Protein AF-A0A7S2K629-F1 (afdb_monomer)

Structure (mmCIF, N/CA/C/O backbone):
data_AF-A0A7S2K629-F1
#
_entry.id   AF-A0A7S2K629-F1
#
loop_
_atom_site.group_PDB
_atom_site.id
_atom_site.type_symbol
_atom_site.label_atom_id
_atom_site.label_alt_id
_atom_site.label_comp_id
_atom_site.label_asym_id
_atom_site.label_entity_id
_atom_site.label_seq_id
_atom_site.pdbx_PDB_ins_code
_atom_site.Cartn_x
_atom_site.Cartn_y
_atom_site.Cartn_z
_atom_site.occupancy
_atom_site.B_iso_or_equiv
_atom_site.auth_seq_id
_atom_site.auth_comp_id
_atom_site.auth_asym_id
_atom_site.auth_atom_id
_atom_site.pdbx_PDB_model_num
ATOM 1 N N . SER A 1 1 ? -51.377 -30.978 -1.132 1.00 40.47 1 SER A N 1
ATOM 2 C CA . SER A 1 1 ? -50.411 -30.885 -2.243 1.00 40.47 1 SER A CA 1
ATOM 3 C C . SER A 1 1 ? -50.311 -29.425 -2.665 1.00 40.47 1 SER A C 1
ATOM 5 O O . SER A 1 1 ? -51.119 -28.967 -3.461 1.00 40.47 1 SER A O 1
ATOM 7 N N . GLY A 1 2 ? -49.431 -28.652 -2.023 1.00 39.69 2 GLY A N 1
ATOM 8 C CA . GLY A 1 2 ? -49.192 -27.243 -2.353 1.00 39.69 2 GLY A CA 1
ATOM 9 C C . GLY A 1 2 ? -47.862 -27.144 -3.085 1.00 39.69 2 GLY A C 1
ATOM 10 O O . GLY A 1 2 ? -46.842 -27.549 -2.534 1.00 39.69 2 GLY A O 1
ATOM 11 N N . ARG A 1 3 ? -47.881 -26.695 -4.343 1.00 45.97 3 ARG A N 1
ATOM 12 C CA . ARG A 1 3 ? -46.677 -26.569 -5.173 1.00 45.97 3 ARG A CA 1
ATOM 13 C C . ARG A 1 3 ? -45.743 -25.536 -4.543 1.00 45.97 3 ARG A C 1
ATOM 15 O O . ARG A 1 3 ? -46.149 -24.397 -4.325 1.00 45.97 3 ARG A O 1
ATOM 22 N N . ILE A 1 4 ? -44.503 -25.943 -4.278 1.00 50.50 4 ILE A N 1
ATOM 23 C CA . ILE A 1 4 ? -43.385 -25.029 -4.045 1.00 50.50 4 ILE A CA 1
ATOM 24 C C . ILE A 1 4 ? -43.264 -24.190 -5.316 1.00 50.50 4 ILE A C 1
ATOM 26 O O . ILE A 1 4 ? -42.935 -24.709 -6.381 1.00 50.50 4 ILE A O 1
ATOM 30 N N . GLY A 1 5 ? -43.637 -22.917 -5.211 1.00 44.91 5 GLY A N 1
ATOM 31 C CA . GLY A 1 5 ? -43.372 -21.940 -6.252 1.00 44.91 5 GLY A CA 1
ATOM 32 C C . GLY A 1 5 ? -41.865 -21.817 -6.413 1.00 44.91 5 GLY A C 1
ATOM 33 O O . GLY A 1 5 ? -41.163 -21.509 -5.447 1.00 44.91 5 GLY A O 1
ATOM 34 N N . ASP A 1 6 ? -41.398 -22.097 -7.623 1.00 53.72 6 ASP A N 1
ATOM 35 C CA . ASP A 1 6 ? -40.064 -21.769 -8.097 1.00 53.72 6 ASP A CA 1
ATOM 36 C C . ASP A 1 6 ? -39.833 -20.266 -7.881 1.00 53.72 6 ASP A C 1
ATOM 38 O O . ASP A 1 6 ? -40.415 -19.415 -8.558 1.00 53.72 6 ASP A O 1
ATOM 42 N N . ARG A 1 7 ? -39.075 -19.926 -6.834 1.00 52.03 7 ARG A N 1
ATOM 43 C CA . ARG A 1 7 ? -38.644 -18.552 -6.590 1.00 52.03 7 ARG A CA 1
ATOM 44 C C . ARG A 1 7 ? -37.387 -18.340 -7.416 1.00 52.03 7 ARG A C 1
ATOM 46 O O . ARG A 1 7 ? -36.295 -18.679 -6.965 1.00 52.03 7 ARG A O 1
ATOM 53 N N . GLY A 1 8 ? -37.565 -17.752 -8.598 1.00 55.44 8 GLY A N 1
ATOM 54 C CA . GLY A 1 8 ? -36.463 -17.214 -9.391 1.00 55.44 8 GLY A CA 1
ATOM 55 C C . GLY A 1 8 ? -35.551 -16.292 -8.558 1.00 55.44 8 GLY A C 1
ATOM 56 O O . GLY A 1 8 ? -35.968 -15.775 -7.512 1.00 55.44 8 GLY A O 1
ATOM 57 N N . PRO A 1 9 ? -34.289 -16.104 -8.981 1.00 54.62 9 PRO A N 1
ATOM 58 C CA . PRO A 1 9 ? -33.281 -15.401 -8.195 1.00 54.62 9 PRO A CA 1
ATOM 59 C C . PRO A 1 9 ? -33.723 -13.968 -7.875 1.00 54.62 9 PRO A C 1
ATOM 61 O O . PRO A 1 9 ? -34.156 -13.217 -8.748 1.00 54.62 9 PRO A O 1
ATOM 64 N N . ARG A 1 10 ? -33.620 -13.594 -6.594 1.00 57.19 10 ARG A N 1
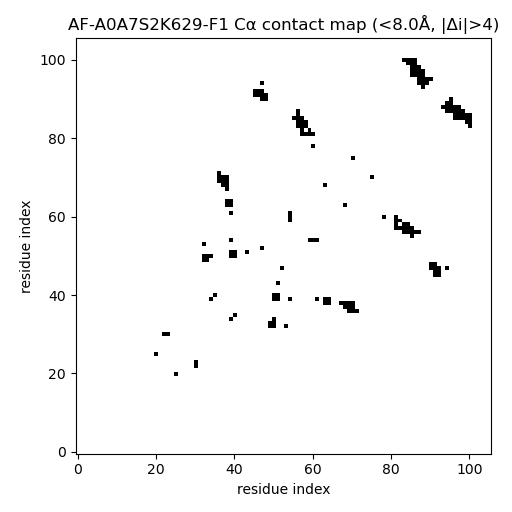ATOM 65 C CA . ARG A 1 10 ? -33.946 -12.245 -6.115 1.00 57.19 10 ARG A CA 1
ATOM 66 C C . ARG A 1 10 ? -32.993 -11.227 -6.764 1.00 57.19 10 ARG A C 1
ATOM 68 O O . ARG A 1 10 ? -31.780 -11.437 -6.687 1.00 57.19 10 ARG A O 1
ATOM 75 N N . PRO A 1 11 ? -33.492 -10.123 -7.350 1.00 49.66 11 PRO A N 1
ATOM 76 C CA . PRO A 1 11 ? -32.624 -9.046 -7.806 1.00 49.66 11 PRO A CA 1
ATOM 77 C C . PRO A 1 11 ? -31.956 -8.429 -6.570 1.00 49.66 11 PRO A C 1
ATOM 79 O O . PRO A 1 11 ? -32.644 -8.002 -5.645 1.00 49.66 11 PRO A O 1
ATOM 82 N N . GLY A 1 12 ? -30.622 -8.468 -6.516 1.00 57.16 12 GLY A N 1
ATOM 83 C CA . GLY A 1 12 ? -29.833 -7.965 -5.381 1.00 57.16 12 GLY A CA 1
ATOM 84 C C . GLY A 1 12 ? -28.996 -9.006 -4.628 1.00 57.16 12 GLY A C 1
ATOM 85 O O . GLY A 1 12 ? -28.469 -8.699 -3.563 1.00 57.16 12 GLY A O 1
ATOM 86 N N . GLY A 1 13 ? -28.849 -10.233 -5.138 1.00 59.69 13 GLY A N 1
ATOM 87 C CA . GLY A 1 13 ? -27.863 -11.170 -4.592 1.00 59.69 13 GLY A CA 1
ATOM 88 C C . GLY A 1 13 ? -26.440 -10.664 -4.834 1.00 59.69 13 GLY A C 1
ATOM 89 O O . GLY A 1 13 ? -26.057 -10.468 -5.986 1.00 59.69 13 GLY A O 1
ATOM 90 N N . ALA A 1 14 ? -25.661 -10.461 -3.768 1.00 70.12 14 ALA A N 1
ATOM 91 C CA . ALA A 1 14 ? -24.243 -10.137 -3.884 1.00 70.12 14 ALA A CA 1
ATOM 92 C C . ALA A 1 14 ? -23.541 -11.219 -4.725 1.00 70.12 14 ALA A C 1
ATOM 94 O O . ALA A 1 14 ? -23.537 -12.399 -4.370 1.00 70.12 14 ALA A O 1
ATOM 95 N N . CYS A 1 15 ? -22.991 -10.823 -5.873 1.00 77.69 15 CYS A N 1
ATOM 96 C CA . CYS A 1 15 ? -22.219 -11.713 -6.728 1.00 77.69 15 CYS A CA 1
ATOM 97 C C . CYS A 1 15 ? -20.792 -11.781 -6.180 1.00 77.69 15 CYS A C 1
ATOM 99 O O . CYS A 1 15 ? -20.037 -10.818 -6.284 1.00 77.69 15 CYS A O 1
ATOM 101 N N . MET A 1 16 ? -20.424 -12.912 -5.579 1.00 82.19 16 MET A N 1
ATOM 102 C CA . MET A 1 16 ? -19.050 -13.170 -5.157 1.00 82.19 16 MET A CA 1
ATOM 103 C C . MET A 1 16 ? -18.282 -13.808 -6.314 1.00 82.19 16 MET A C 1
ATOM 105 O O . MET A 1 16 ? -18.670 -14.863 -6.817 1.00 82.19 16 MET A O 1
ATOM 109 N N . ARG A 1 17 ? -17.180 -13.180 -6.729 1.00 87.31 17 ARG A N 1
ATOM 110 C CA . ARG A 1 17 ? -16.277 -13.702 -7.759 1.00 87.31 17 ARG A CA 1
ATOM 111 C C . ARG A 1 17 ? -14.882 -13.856 -7.174 1.00 87.31 17 ARG A C 1
ATOM 113 O O . ARG A 1 17 ? -14.299 -12.887 -6.706 1.00 87.31 17 ARG A O 1
ATOM 120 N N . VAL A 1 18 ? -14.342 -15.066 -7.254 1.00 89.62 18 VAL A N 1
ATOM 121 C CA . VAL A 1 18 ? -12.939 -15.340 -6.929 1.00 89.62 18 VAL A CA 1
ATOM 122 C C . VAL A 1 18 ? -12.106 -1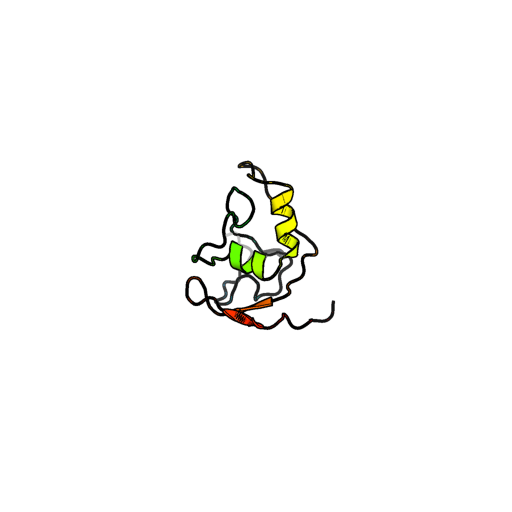5.171 -8.199 1.00 89.62 18 VAL A C 1
ATOM 124 O O . VAL A 1 18 ? -12.525 -15.602 -9.274 1.00 89.62 18 VAL A O 1
ATOM 127 N N . HIS A 1 19 ? -10.939 -14.541 -8.087 1.00 90.12 19 HIS A N 1
ATOM 128 C CA . HIS A 1 19 ? -9.970 -14.395 -9.173 1.00 90.12 19 HIS A CA 1
ATOM 129 C C . HIS A 1 19 ? -8.561 -14.747 -8.691 1.00 90.12 19 HIS A C 1
ATOM 131 O O . HIS A 1 19 ? -8.291 -14.768 -7.495 1.00 90.12 19 HIS A O 1
ATOM 137 N N . SER A 1 20 ? -7.654 -14.990 -9.637 1.00 90.75 20 SER A N 1
ATOM 138 C CA . SER A 1 20 ? -6.242 -15.297 -9.357 1.00 90.75 20 SER A CA 1
ATOM 139 C C . SER A 1 20 ? -5.310 -14.085 -9.487 1.00 90.75 20 SER A C 1
ATOM 141 O O . SER A 1 20 ? -4.110 -14.219 -9.279 1.00 90.75 20 SER A O 1
ATOM 143 N N . GLY A 1 21 ? -5.841 -12.918 -9.875 1.00 88.44 21 GLY A N 1
ATOM 144 C CA . GLY A 1 21 ? -5.086 -11.660 -9.952 1.00 88.44 21 GLY A CA 1
ATOM 145 C C . GLY A 1 21 ? -4.845 -10.998 -8.591 1.00 88.44 21 GLY A C 1
ATOM 146 O O . GLY A 1 21 ? -5.394 -11.436 -7.579 1.00 88.44 21 GLY A O 1
ATOM 147 N N . ALA A 1 22 ? -4.063 -9.916 -8.589 1.00 86.00 22 ALA A N 1
ATOM 148 C CA . ALA A 1 22 ? -3.859 -9.075 -7.409 1.00 86.00 22 ALA A CA 1
ATOM 149 C C . ALA A 1 22 ? -5.161 -8.363 -7.000 1.00 86.00 22 ALA A C 1
ATOM 151 O O . ALA A 1 22 ? -6.068 -8.214 -7.824 1.00 86.00 22 ALA A O 1
ATOM 152 N N . MET A 1 23 ? -5.262 -7.917 -5.743 1.00 86.62 23 MET A N 1
ATOM 153 C CA . MET A 1 23 ? -6.489 -7.312 -5.204 1.00 86.62 23 MET A CA 1
ATOM 154 C C . MET A 1 23 ? -6.945 -6.099 -6.020 1.00 86.62 23 MET A C 1
ATOM 156 O O . MET A 1 23 ? -8.137 -5.936 -6.239 1.00 86.62 23 MET A O 1
ATOM 160 N N . GLU A 1 24 ? -6.005 -5.288 -6.500 1.00 83.81 24 GLU A N 1
ATOM 161 C CA . GLU A 1 24 ? -6.264 -4.092 -7.300 1.00 83.81 24 GLU A CA 1
ATOM 162 C C . GLU A 1 24 ? -6.516 -4.369 -8.792 1.00 83.81 24 GLU A C 1
ATOM 164 O O . GLU A 1 24 ? -6.704 -3.435 -9.567 1.00 83.81 24 GLU A O 1
ATOM 169 N N . SER A 1 25 ? -6.446 -5.633 -9.231 1.00 85.25 25 SER A N 1
ATOM 170 C CA . SER A 1 25 ? -6.595 -5.986 -10.652 1.00 85.25 25 SER A CA 1
ATOM 171 C C . SER A 1 25 ? -8.025 -5.810 -11.181 1.00 85.25 25 SER A C 1
ATOM 173 O O . SER A 1 25 ? -8.177 -5.369 -12.321 1.00 85.25 25 SER A O 1
ATOM 175 N N . PRO A 1 26 ? -9.087 -6.177 -10.437 1.00 85.50 26 PRO A N 1
ATOM 176 C CA . PRO A 1 26 ? -10.454 -5.918 -10.866 1.00 85.50 26 PRO A CA 1
ATOM 177 C C . PRO A 1 26 ? -10.818 -4.439 -10.725 1.00 85.50 26 PRO A C 1
ATOM 179 O O . PRO A 1 26 ? -10.401 -3.768 -9.787 1.00 85.50 26 PRO A O 1
ATOM 182 N N . THR A 1 27 ? -11.701 -3.960 -11.596 1.00 83.12 27 THR A N 1
ATOM 183 C CA . THR A 1 27 ? -12.416 -2.700 -11.372 1.00 83.12 27 THR A CA 1
ATOM 184 C C . THR A 1 27 ? -13.354 -2.863 -10.174 1.00 83.12 27 THR A C 1
ATOM 186 O O . THR A 1 27 ? -14.267 -3.693 -10.225 1.00 83.12 27 THR A O 1
ATOM 189 N N . ALA A 1 28 ? -13.131 -2.095 -9.111 1.00 83.38 28 ALA A N 1
ATOM 190 C CA . ALA A 1 28 ? -13.931 -2.117 -7.891 1.00 83.38 28 ALA A CA 1
ATOM 191 C C . ALA A 1 28 ? -14.075 -0.703 -7.315 1.00 83.38 28 ALA A C 1
ATOM 193 O O . ALA A 1 28 ? -13.206 0.141 -7.524 1.00 83.38 28 ALA A O 1
ATOM 194 N N . ASP A 1 29 ? -15.150 -0.469 -6.560 1.00 83.88 29 ASP A N 1
ATOM 195 C CA . ASP A 1 29 ? -15.395 0.819 -5.895 1.00 83.88 29 ASP A CA 1
ATOM 196 C C . ASP A 1 29 ? -14.408 1.083 -4.744 1.00 83.88 29 ASP A C 1
ATOM 198 O O . ASP A 1 29 ? -14.143 2.231 -4.391 1.00 83.88 29 ASP A O 1
ATOM 202 N N . ALA A 1 30 ? -13.871 0.018 -4.137 1.00 84.56 30 ALA A N 1
ATOM 203 C CA . ALA A 1 30 ? -12.898 0.091 -3.054 1.00 84.56 30 ALA A CA 1
ATOM 204 C C . ALA A 1 30 ? -12.025 -1.171 -2.986 1.00 84.56 30 ALA A C 1
ATOM 206 O O . ALA A 1 30 ? -12.446 -2.265 -3.369 1.00 84.56 30 ALA A O 1
ATOM 207 N N . PHE A 1 31 ? -10.832 -1.013 -2.410 1.00 87.19 31 PHE A N 1
ATOM 208 C CA . PHE A 1 31 ? -9.922 -2.099 -2.047 1.00 87.19 31 PHE A CA 1
ATOM 209 C C . PHE A 1 31 ? -9.637 -2.058 -0.547 1.00 87.19 31 PHE A C 1
ATOM 211 O O . PHE A 1 31 ? -9.729 -1.004 0.084 1.00 87.19 31 PHE A O 1
ATOM 218 N N . VAL A 1 32 ? -9.278 -3.204 0.028 1.00 88.81 32 VAL A N 1
ATOM 219 C CA . VAL A 1 32 ? -9.008 -3.328 1.463 1.00 88.81 32 VAL A CA 1
ATOM 220 C C . VAL A 1 32 ? -7.504 -3.387 1.698 1.00 88.81 32 VAL A C 1
ATOM 222 O O . VAL A 1 32 ? -6.828 -4.281 1.198 1.00 88.81 32 VAL A O 1
ATOM 225 N N . ASN A 1 33 ? -6.979 -2.465 2.500 1.00 86.50 33 ASN A N 1
ATOM 226 C CA . ASN A 1 33 ? -5.628 -2.587 3.038 1.00 86.50 33 ASN A CA 1
ATOM 227 C C . ASN A 1 33 ? -5.643 -3.576 4.215 1.00 86.50 33 ASN A C 1
ATOM 229 O O . ASN A 1 33 ? -6.408 -3.386 5.162 1.00 86.50 33 ASN A O 1
ATOM 233 N N . PHE A 1 34 ? -4.801 -4.608 4.182 1.00 86.12 34 PHE A N 1
ATOM 234 C CA . PHE A 1 34 ? -4.547 -5.489 5.323 1.00 86.12 34 PHE A CA 1
ATOM 235 C C . PHE A 1 34 ? -3.578 -4.808 6.288 1.00 86.12 34 PHE A C 1
ATOM 237 O O . PHE A 1 34 ? -2.436 -5.230 6.457 1.00 86.12 34 PHE A O 1
ATOM 244 N N . ALA A 1 35 ? -4.063 -3.717 6.875 1.00 82.94 35 ALA A N 1
ATOM 245 C CA . ALA A 1 35 ? -3.265 -2.804 7.665 1.00 82.94 35 ALA A CA 1
ATOM 246 C C . ALA A 1 35 ? -2.789 -3.428 8.979 1.00 82.94 35 ALA A C 1
ATOM 248 O O . ALA A 1 35 ? -3.524 -4.167 9.643 1.00 82.94 35 ALA A O 1
ATOM 249 N N . ASN A 1 36 ? -1.584 -3.056 9.400 1.00 83.50 36 ASN A N 1
ATOM 250 C CA . ASN A 1 36 ? -1.197 -3.178 10.797 1.00 83.50 36 ASN A CA 1
ATOM 251 C C . ASN A 1 36 ? -2.054 -2.246 11.676 1.00 83.50 36 ASN A C 1
ATOM 253 O O . ASN A 1 36 ? -2.565 -1.227 11.214 1.00 83.50 36 ASN A O 1
ATOM 257 N N . GLN A 1 37 ? -2.184 -2.569 12.967 1.00 85.50 37 GLN A N 1
ATOM 258 C CA . GLN A 1 37 ? -2.853 -1.691 13.928 1.00 85.50 37 GLN A CA 1
ATOM 259 C C . GLN A 1 37 ? -2.200 -0.305 13.975 1.00 85.50 37 GLN A C 1
ATOM 261 O O . GLN A 1 37 ? -2.896 0.702 14.056 1.00 85.50 37 GLN A O 1
ATOM 266 N N . ASN A 1 38 ? -0.869 -0.229 13.917 1.00 82.38 38 ASN A N 1
ATOM 267 C CA . ASN A 1 38 ? -0.204 1.045 13.688 1.00 82.38 38 ASN A CA 1
ATOM 268 C C . ASN A 1 38 ? -0.303 1.360 12.200 1.00 82.38 38 ASN A C 1
ATOM 270 O O . ASN A 1 38 ? 0.313 0.652 11.408 1.00 82.38 38 ASN A O 1
ATOM 274 N N . PHE A 1 39 ? -1.112 2.358 11.835 1.00 77.56 39 PHE A N 1
ATOM 275 C CA . PHE A 1 39 ? -1.412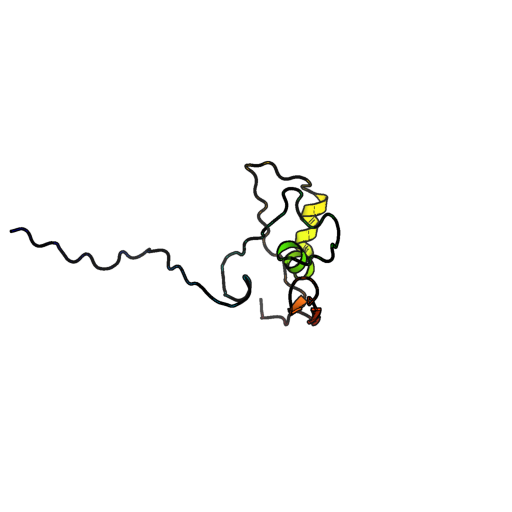 2.623 10.435 1.00 77.56 39 PHE A CA 1
ATOM 276 C C . PHE A 1 39 ? -0.112 2.851 9.669 1.00 77.56 39 PHE A C 1
ATOM 278 O O . PHE A 1 39 ? 0.703 3.674 10.085 1.00 77.56 39 PHE A O 1
ATOM 285 N N . GLY A 1 40 ? 0.022 2.105 8.568 1.00 70.00 40 GLY A N 1
ATOM 286 C CA . GLY A 1 40 ? 1.128 2.050 7.621 1.00 70.00 40 GLY A CA 1
ATOM 287 C C . GLY A 1 40 ? 2.449 1.467 8.114 1.00 70.00 40 GLY A C 1
ATOM 288 O O . GLY A 1 40 ? 2.595 0.988 9.237 1.00 70.00 40 GLY A O 1
ATOM 289 N N . TYR A 1 41 ? 3.434 1.433 7.214 1.00 64.69 41 TYR A N 1
ATOM 290 C CA . TYR A 1 41 ? 4.648 0.658 7.450 1.00 64.69 41 TYR A CA 1
ATOM 291 C C . TYR A 1 41 ? 5.612 1.388 8.399 1.00 64.69 41 TYR A C 1
ATOM 293 O O . TYR A 1 41 ? 6.355 2.292 8.025 1.00 64.69 41 TYR A O 1
ATOM 301 N N . GLY A 1 42 ? 5.656 0.962 9.666 1.00 55.66 42 GLY A N 1
ATOM 302 C CA . GLY A 1 42 ? 6.601 1.495 10.663 1.00 55.66 42 GLY A CA 1
ATOM 303 C C . GLY A 1 42 ? 8.085 1.361 10.268 1.00 55.66 42 GLY A C 1
ATOM 304 O O . GLY A 1 42 ? 8.948 2.011 10.857 1.00 55.66 42 GLY A O 1
ATOM 305 N N . LYS A 1 43 ? 8.396 0.527 9.264 1.00 55.75 43 LYS A N 1
ATOM 306 C CA . LYS A 1 43 ? 9.697 0.398 8.597 1.00 55.75 43 LYS A CA 1
ATOM 307 C C . LYS A 1 43 ? 9.493 -0.272 7.234 1.00 55.75 43 LYS A C 1
ATOM 309 O O . LYS A 1 43 ? 8.668 -1.171 7.132 1.00 55.75 43 LYS A O 1
ATOM 314 N N . PHE A 1 44 ? 10.288 0.084 6.220 1.00 56.81 44 PHE A N 1
ATOM 315 C CA . PHE A 1 44 ? 10.452 -0.755 5.025 1.00 56.81 44 PHE A CA 1
ATOM 316 C C . PHE A 1 44 ? 11.131 -2.066 5.433 1.00 56.81 44 PHE A C 1
ATOM 318 O O . PHE A 1 44 ? 12.358 -2.184 5.432 1.00 56.81 44 PHE A O 1
ATOM 325 N N . ILE A 1 45 ? 10.348 -3.027 5.903 1.00 56.91 45 ILE A N 1
ATOM 326 C CA . ILE A 1 45 ? 10.824 -4.376 6.174 1.00 56.91 45 ILE A CA 1
ATOM 327 C C . ILE A 1 45 ? 10.820 -5.161 4.864 1.00 56.91 45 ILE A C 1
ATOM 329 O O . ILE A 1 45 ? 9.960 -4.972 4.006 1.00 56.91 45 ILE A O 1
ATOM 333 N N . GLY A 1 46 ? 11.801 -6.053 4.700 1.00 54.97 46 GLY A N 1
ATOM 334 C CA . GLY A 1 46 ? 11.942 -6.887 3.499 1.00 54.97 46 GLY A CA 1
ATOM 335 C C . GLY A 1 46 ? 10.762 -7.832 3.246 1.00 54.97 46 GLY A C 1
ATOM 336 O O . GLY A 1 46 ? 10.783 -8.578 2.276 1.00 54.97 46 GLY A O 1
ATOM 337 N N . SER A 1 47 ? 9.737 -7.808 4.103 1.00 60.94 47 SER A N 1
ATOM 338 C CA . SER A 1 47 ? 8.501 -8.543 3.895 1.00 60.94 47 SER A CA 1
ATOM 339 C C . SER A 1 47 ? 7.691 -7.998 2.726 1.00 60.94 47 SER A C 1
ATOM 341 O O . SER A 1 47 ? 6.996 -8.808 2.149 1.00 60.94 47 SER A O 1
ATOM 343 N N . CYS A 1 48 ? 7.786 -6.714 2.337 1.00 67.50 48 CYS A N 1
ATOM 344 C CA . CYS A 1 48 ? 7.092 -6.128 1.169 1.00 67.50 48 CYS A CA 1
ATOM 345 C C . CYS A 1 48 ? 5.733 -6.800 0.879 1.00 67.50 48 CYS A C 1
ATOM 347 O O . CYS A 1 48 ? 5.516 -7.416 -0.171 1.00 67.50 48 CYS A O 1
ATOM 349 N N . THR A 1 49 ? 4.881 -6.801 1.907 1.00 80.88 49 THR A N 1
ATOM 350 C CA . THR A 1 49 ? 3.577 -7.453 1.886 1.00 80.88 49 THR A CA 1
ATOM 351 C C . THR A 1 49 ? 2.525 -6.485 1.343 1.00 80.88 49 THR A C 1
ATOM 353 O O . THR A 1 49 ? 2.846 -5.406 0.846 1.00 80.88 49 THR A O 1
ATOM 356 N N . GLN A 1 50 ? 1.256 -6.891 1.343 1.00 85.75 50 GLN A N 1
ATOM 357 C CA . GLN A 1 50 ? 0.179 -6.167 0.667 1.00 85.75 50 GLN A CA 1
ATOM 358 C C . GLN A 1 50 ? 0.053 -4.691 1.100 1.00 85.75 50 GLN A C 1
ATOM 360 O O . GLN A 1 50 ? -0.084 -3.836 0.223 1.00 85.75 50 GLN A O 1
ATOM 365 N N . GLU A 1 51 ? 0.179 -4.380 2.396 1.00 86.25 51 GLU A N 1
ATOM 366 C CA . GLU A 1 51 ? 0.142 -2.998 2.900 1.00 86.25 51 GLU A CA 1
ATOM 367 C C . GLU A 1 51 ? 1.302 -2.154 2.353 1.00 86.25 51 GLU A C 1
ATOM 369 O O . GLU A 1 51 ? 1.072 -1.084 1.784 1.00 86.25 51 GLU A O 1
ATOM 374 N N . GLU A 1 52 ? 2.544 -2.640 2.459 1.00 86.31 52 GLU A N 1
ATOM 375 C CA . GLU A 1 52 ? 3.717 -1.905 1.979 1.00 86.31 52 GLU A CA 1
ATOM 376 C C . GLU A 1 52 ? 3.660 -1.672 0.471 1.00 86.31 52 GLU A C 1
ATOM 378 O O . GLU A 1 52 ? 3.968 -0.580 -0.004 1.00 86.31 52 GLU A O 1
ATOM 383 N N . ILE A 1 53 ? 3.249 -2.686 -0.293 1.00 88.44 53 ILE A N 1
ATOM 384 C CA . ILE A 1 53 ? 3.126 -2.587 -1.747 1.00 88.44 53 ILE A CA 1
ATOM 385 C C . ILE A 1 53 ? 2.082 -1.536 -2.127 1.00 88.44 53 ILE A C 1
ATOM 387 O O . ILE A 1 53 ? 2.343 -0.700 -2.998 1.00 88.44 53 ILE A O 1
ATOM 391 N N . LEU A 1 54 ? 0.914 -1.553 -1.476 1.00 88.00 54 LEU A N 1
ATOM 392 C CA . LEU A 1 54 ? -0.157 -0.603 -1.757 1.00 88.00 54 LEU A CA 1
ATOM 393 C C . LEU A 1 54 ? 0.285 0.829 -1.434 1.00 88.00 54 LEU A C 1
ATOM 395 O O . LEU A 1 54 ? 0.131 1.718 -2.269 1.00 88.00 54 LEU A O 1
ATOM 399 N N . GLN A 1 55 ? 0.910 1.038 -0.276 1.00 86.56 55 GLN A N 1
ATOM 400 C CA . GLN A 1 55 ? 1.411 2.345 0.154 1.00 86.56 55 GLN A CA 1
ATOM 401 C C . GLN A 1 55 ? 2.588 2.852 -0.692 1.00 86.56 55 GLN A C 1
ATOM 403 O O . GLN A 1 55 ? 2.722 4.057 -0.900 1.00 86.56 55 GLN A O 1
ATOM 408 N N . MET A 1 56 ? 3.415 1.957 -1.237 1.00 88.50 56 MET A N 1
ATOM 409 C CA . MET A 1 56 ? 4.470 2.316 -2.192 1.00 88.50 56 MET A CA 1
ATOM 410 C C . MET A 1 56 ? 3.920 2.704 -3.562 1.00 88.50 56 MET A C 1
ATOM 412 O O . MET A 1 56 ? 4.459 3.592 -4.225 1.00 88.50 56 MET A O 1
ATOM 416 N N . CYS A 1 57 ? 2.849 2.046 -4.003 1.00 89.81 57 CYS A N 1
ATOM 417 C CA . CYS A 1 57 ? 2.198 2.382 -5.263 1.00 89.81 57 CYS A CA 1
ATOM 418 C C . CYS A 1 57 ? 1.318 3.633 -5.145 1.00 89.81 57 CYS A C 1
ATOM 420 O O . CYS A 1 57 ? 1.184 4.354 -6.131 1.00 89.81 57 CYS A O 1
ATOM 422 N N . CYS A 1 58 ? 0.767 3.909 -3.961 1.00 90.69 58 CYS A N 1
ATOM 423 C CA . CYS A 1 58 ? -0.129 5.026 -3.663 1.00 90.69 58 CYS A CA 1
ATOM 424 C C . CYS A 1 58 ? 0.413 5.872 -2.487 1.00 90.69 58 CYS A C 1
ATOM 426 O O . CYS A 1 58 ? -0.197 5.897 -1.415 1.00 90.69 58 CYS A O 1
ATOM 428 N N . PRO A 1 59 ? 1.546 6.584 -2.651 1.00 89.31 59 PRO A N 1
ATOM 429 C CA . PRO A 1 59 ? 2.242 7.274 -1.559 1.00 89.31 59 PRO A CA 1
ATOM 430 C C . PRO A 1 59 ? 1.419 8.360 -0.855 1.00 89.31 59 PRO A C 1
ATOM 432 O O . PRO A 1 59 ? 1.723 8.702 0.284 1.00 89.31 59 PRO A O 1
ATOM 435 N N . GLU A 1 60 ? 0.366 8.886 -1.485 1.00 90.38 60 GLU A N 1
ATOM 436 C CA . GLU A 1 60 ? -0.569 9.835 -0.861 1.00 90.38 60 GLU A CA 1
ATOM 437 C C . GLU A 1 60 ? -1.243 9.242 0.394 1.00 90.38 60 GLU A C 1
ATOM 439 O O . GLU A 1 60 ? -1.507 9.968 1.353 1.00 90.38 60 GLU A O 1
ATOM 444 N N . MET A 1 61 ? -1.418 7.914 0.452 1.00 86.69 61 MET A N 1
ATOM 445 C CA . MET A 1 61 ? -1.958 7.217 1.628 1.00 86.69 61 MET A CA 1
ATOM 446 C C . MET A 1 61 ? -1.072 7.393 2.872 1.00 86.69 61 MET A C 1
ATOM 448 O O . MET A 1 61 ? -1.573 7.373 3.996 1.00 86.69 61 MET A O 1
ATOM 452 N N . ASN A 1 62 ? 0.235 7.619 2.691 1.00 84.88 62 ASN A N 1
ATOM 453 C CA . ASN A 1 62 ? 1.196 7.722 3.791 1.00 84.88 62 ASN A CA 1
ATOM 454 C C . ASN A 1 62 ? 1.054 9.013 4.599 1.00 84.88 62 ASN A C 1
ATOM 456 O O . ASN A 1 62 ? 1.598 9.101 5.695 1.00 84.88 62 ASN A O 1
ATOM 460 N N . VAL A 1 63 ? 0.287 9.999 4.127 1.00 84.88 63 VAL A N 1
ATOM 461 C CA . VAL A 1 63 ? -0.062 11.165 4.954 1.00 84.88 63 VAL A CA 1
ATOM 462 C C . VAL A 1 63 ? -0.815 10.727 6.216 1.00 84.88 63 VAL A C 1
ATOM 464 O O . VAL A 1 63 ? -0.616 11.313 7.277 1.00 84.88 63 VAL A O 1
ATOM 467 N N . GLY A 1 64 ? -1.599 9.643 6.148 1.00 82.00 64 GLY A N 1
ATOM 468 C CA . GLY A 1 64 ? -2.276 9.074 7.315 1.00 82.00 64 GLY A CA 1
ATOM 469 C C . GLY A 1 64 ? -1.320 8.604 8.420 1.00 82.00 64 GLY A C 1
ATOM 470 O O . GLY A 1 64 ? -1.685 8.681 9.593 1.00 82.00 64 GLY A O 1
ATOM 471 N N . LEU A 1 65 ? -0.078 8.220 8.079 1.00 79.25 65 LEU A N 1
ATOM 472 C CA . LEU A 1 65 ? 0.969 7.881 9.059 1.00 79.25 65 LEU A CA 1
ATOM 473 C C . LEU A 1 65 ? 1.220 9.037 10.031 1.00 79.25 65 LEU A C 1
ATOM 475 O O . LEU A 1 65 ? 1.408 8.826 11.225 1.00 79.25 65 LEU A O 1
ATOM 479 N N . LEU A 1 66 ? 1.230 10.266 9.504 1.00 78.44 66 LEU A N 1
ATOM 480 C CA . LEU A 1 66 ? 1.520 11.475 10.273 1.00 78.44 66 LEU A CA 1
ATOM 481 C C . LEU A 1 66 ? 0.353 11.879 11.180 1.00 78.44 66 LEU A C 1
ATOM 483 O O . LEU A 1 66 ? 0.557 12.639 12.124 1.00 78.44 66 LEU A O 1
ATOM 487 N N . LEU A 1 67 ? -0.860 11.414 10.873 1.00 81.31 67 LEU A N 1
ATOM 488 C CA . LEU A 1 67 ? -2.09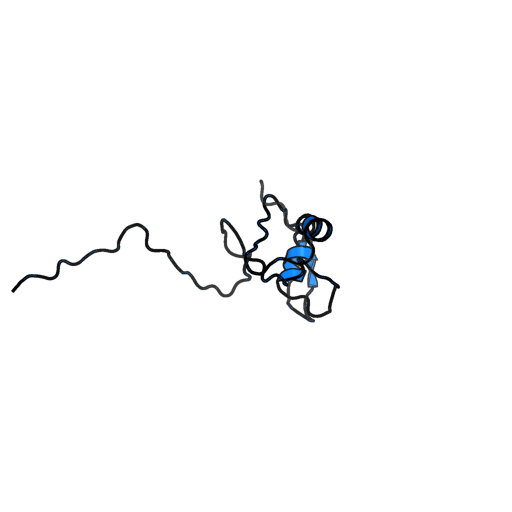2 11.903 11.487 1.00 81.31 67 LEU A CA 1
ATOM 489 C C . LEU A 1 67 ? -2.678 10.944 12.525 1.00 81.31 67 LEU A C 1
ATOM 491 O O . LEU A 1 67 ? -3.237 11.417 13.512 1.00 81.31 67 LEU A O 1
ATOM 495 N N . TYR A 1 68 ? -2.582 9.627 12.311 1.00 78.81 68 TYR A N 1
ATOM 496 C CA . TYR A 1 68 ? -3.395 8.662 13.065 1.00 78.81 68 TYR A CA 1
ATOM 497 C C . TYR A 1 68 ? -2.609 7.746 14.011 1.00 78.81 68 TYR A C 1
ATOM 499 O O . TYR A 1 68 ? -3.126 7.411 15.073 1.00 78.81 68 TYR A O 1
ATOM 507 N N . GLY A 1 69 ? -1.368 7.363 13.690 1.00 75.75 69 GLY A N 1
ATOM 508 C CA . GLY A 1 69 ? -0.609 6.414 14.516 1.00 75.75 69 GLY A CA 1
ATOM 509 C C . GLY A 1 69 ? -1.351 5.083 14.734 1.00 75.75 69 GLY A C 1
ATOM 510 O O . GLY A 1 69 ? -1.814 4.462 13.777 1.00 75.75 69 GLY A O 1
ATOM 511 N N . ALA A 1 70 ? -1.466 4.639 15.993 1.00 85.62 70 ALA A N 1
ATOM 512 C CA . ALA A 1 70 ? -2.137 3.389 16.355 1.00 85.62 70 ALA A CA 1
ATOM 513 C C . ALA A 1 70 ? -3.669 3.501 16.292 1.00 85.62 70 ALA A C 1
ATOM 515 O O . ALA A 1 70 ? -4.277 4.296 17.008 1.00 85.62 70 ALA A O 1
ATOM 516 N N . MET A 1 71 ? -4.285 2.651 15.473 1.00 88.06 71 MET A N 1
ATOM 517 C CA . MET A 1 71 ? -5.731 2.520 15.328 1.00 88.06 71 MET A CA 1
ATOM 518 C C . MET A 1 71 ? -6.339 1.755 16.521 1.00 88.06 71 MET A C 1
ATOM 520 O O . MET A 1 71 ? -5.865 0.663 16.853 1.00 88.06 71 MET A O 1
ATOM 524 N N . PRO A 1 72 ? -7.387 2.291 17.174 1.00 89.69 72 PRO A N 1
ATOM 525 C CA . PRO A 1 72 ? -8.223 1.531 18.107 1.00 89.69 72 PRO A CA 1
ATOM 526 C C . PRO A 1 72 ? -8.925 0.335 17.442 1.00 89.69 72 PRO A C 1
ATOM 528 O O . PRO A 1 72 ? -9.195 0.376 16.240 1.00 89.69 72 PRO A O 1
ATOM 531 N N . ASP A 1 73 ? -9.283 -0.681 18.230 1.00 91.31 73 ASP A N 1
ATOM 532 C CA . ASP A 1 73 ? -9.879 -1.942 17.753 1.00 91.31 73 ASP A CA 1
ATOM 533 C C . ASP A 1 73 ? -11.184 -1.740 16.955 1.00 91.31 73 ASP A C 1
ATOM 535 O O . ASP A 1 73 ? -11.456 -2.465 16.000 1.00 91.31 73 ASP A O 1
ATOM 539 N N . GLU A 1 74 ? -11.980 -0.725 17.297 1.00 94.12 74 GLU A N 1
ATOM 540 C CA . GLU A 1 74 ? -13.253 -0.397 16.643 1.00 94.12 74 GLU A CA 1
ATOM 541 C C . GLU A 1 74 ? -13.137 0.721 15.595 1.00 94.12 74 GLU A C 1
ATOM 543 O O . GLU A 1 74 ? -14.132 1.361 15.241 1.00 94.12 74 GLU A O 1
ATOM 548 N N . SER A 1 75 ? -11.926 0.995 15.108 1.00 89.62 75 SER A N 1
ATOM 549 C CA . SER A 1 75 ? -11.669 2.063 14.143 1.00 89.62 75 SER A CA 1
ATOM 550 C C . SER A 1 75 ? -11.229 1.534 12.782 1.00 89.62 75 SER A C 1
ATOM 552 O O . SER A 1 75 ? -10.657 0.455 12.649 1.00 89.62 75 SER A O 1
ATOM 554 N N . VAL A 1 76 ? -11.508 2.325 11.749 1.00 89.75 76 VAL A N 1
ATOM 555 C CA . VAL A 1 76 ? -11.073 2.067 10.377 1.00 89.75 76 VAL A CA 1
ATOM 556 C C . VAL A 1 76 ? -10.605 3.368 9.743 1.00 89.75 76 VAL A C 1
ATOM 558 O O . VAL A 1 76 ? -11.147 4.439 10.024 1.00 89.75 76 VAL A O 1
ATOM 561 N N . VAL A 1 77 ? -9.626 3.272 8.848 1.00 87.44 77 VAL A N 1
ATOM 562 C CA . VAL A 1 77 ? -9.169 4.400 8.032 1.00 87.44 77 VAL A CA 1
ATOM 563 C C . VAL A 1 77 ? -9.728 4.237 6.624 1.00 87.44 77 VAL A C 1
ATOM 565 O O . VAL A 1 77 ? -9.425 3.263 5.936 1.00 87.44 77 VAL A O 1
ATOM 568 N N . LEU A 1 78 ? -10.543 5.201 6.192 1.00 90.31 78 LEU A N 1
ATOM 569 C CA . LEU A 1 78 ? -11.009 5.302 4.811 1.00 90.31 78 LEU A CA 1
ATOM 570 C C . LEU A 1 78 ? -10.156 6.325 4.072 1.00 90.31 78 LEU A C 1
ATOM 572 O O . LEU A 1 78 ? -10.042 7.474 4.499 1.00 90.31 78 LEU A O 1
ATOM 576 N N . VAL A 1 79 ? -9.578 5.907 2.949 1.00 87.88 79 VAL A N 1
ATOM 577 C CA . VAL A 1 79 ? -8.759 6.772 2.103 1.00 87.88 79 VAL A CA 1
ATOM 578 C C . VAL A 1 79 ? -9.416 6.902 0.735 1.00 87.88 79 VAL A C 1
ATOM 580 O O . VAL A 1 79 ? -9.701 5.903 0.079 1.00 87.88 79 VAL A O 1
ATOM 583 N N . HIS A 1 80 ? -9.645 8.140 0.304 1.00 89.94 80 HIS A N 1
ATOM 584 C CA . HIS A 1 80 ? -10.282 8.465 -0.970 1.00 89.94 80 HIS A CA 1
ATOM 585 C C . HIS A 1 80 ? -9.372 9.354 -1.815 1.00 89.94 80 HIS A C 1
ATOM 587 O O . H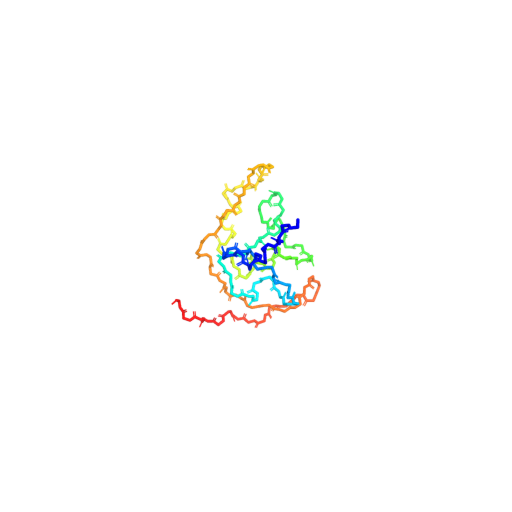IS A 1 80 ? -8.564 10.110 -1.279 1.00 89.94 80 HIS A O 1
ATOM 593 N N . GLY A 1 81 ? -9.516 9.267 -3.140 1.00 88.31 81 GLY A N 1
ATOM 594 C CA . GLY A 1 81 ? -8.797 10.130 -4.082 1.00 88.31 81 GLY A CA 1
ATOM 595 C C . GLY A 1 81 ? -7.290 9.875 -4.175 1.00 88.31 81 GLY A C 1
ATOM 596 O O . GLY A 1 81 ? -6.595 10.666 -4.802 1.00 88.31 81 GLY A O 1
ATOM 597 N N . CYS A 1 82 ? -6.782 8.795 -3.573 1.00 88.38 82 CYS A N 1
ATOM 598 C CA . CYS A 1 82 ? -5.374 8.435 -3.693 1.00 88.38 82 CYS A CA 1
ATOM 599 C C . CYS A 1 82 ? -5.069 7.887 -5.081 1.00 88.38 82 CYS A C 1
ATOM 601 O O . CYS A 1 82 ? -5.682 6.917 -5.532 1.00 88.38 82 CYS A O 1
ATOM 603 N N . ARG A 1 83 ? -4.076 8.482 -5.733 1.00 89.31 83 ARG A N 1
ATOM 604 C CA . ARG A 1 83 ? -3.605 8.037 -7.041 1.00 89.31 83 ARG A CA 1
ATOM 605 C C . ARG A 1 83 ? -2.560 6.945 -6.902 1.00 89.31 83 ARG A C 1
ATOM 607 O O . ARG A 1 83 ? -1.703 6.977 -6.017 1.00 89.31 83 ARG A O 1
ATOM 614 N N . ARG A 1 84 ? -2.599 6.004 -7.844 1.00 89.62 84 ARG A N 1
ATOM 615 C CA . ARG A 1 84 ? -1.535 5.025 -8.041 1.00 89.62 84 ARG A CA 1
ATOM 616 C C . ARG A 1 84 ? -0.493 5.594 -8.996 1.00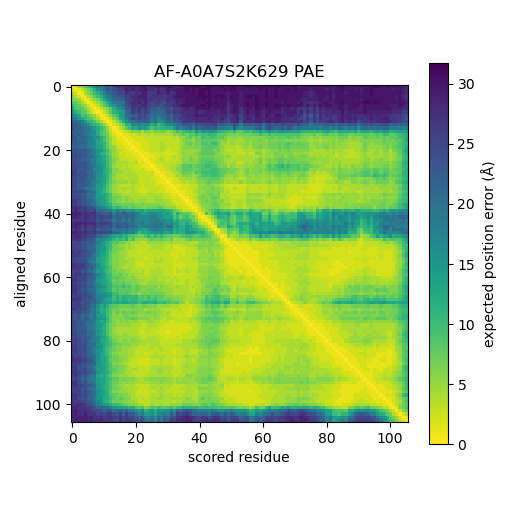 89.62 84 ARG A C 1
ATOM 618 O O . ARG A 1 84 ? -0.821 5.967 -10.114 1.00 89.62 84 ARG A O 1
ATOM 625 N N . TYR A 1 85 ? 0.762 5.606 -8.569 1.00 92.19 85 TYR A N 1
ATOM 626 C CA . TYR A 1 85 ? 1.890 6.164 -9.318 1.00 92.19 85 TYR A CA 1
ATOM 627 C C . TYR A 1 85 ? 2.814 5.099 -9.903 1.00 92.19 85 TYR A C 1
ATOM 629 O O . TYR A 1 85 ? 3.524 5.369 -10.869 1.00 92.19 85 TYR A O 1
ATOM 637 N N . SER A 1 86 ? 2.801 3.887 -9.345 1.00 91.81 86 SER A N 1
ATOM 638 C CA . SER A 1 86 ? 3.754 2.831 -9.691 1.00 91.81 86 SER A CA 1
ATOM 639 C C . SER A 1 86 ? 3.052 1.518 -10.018 1.00 91.81 86 SER A C 1
ATOM 641 O O . SER A 1 86 ? 2.076 1.132 -9.373 1.00 91.81 86 SER A O 1
ATOM 643 N N . ARG A 1 87 ? 3.599 0.787 -10.990 1.00 91.94 87 ARG A N 1
ATOM 644 C CA . ARG A 1 87 ? 3.336 -0.641 -11.190 1.00 91.94 87 ARG A CA 1
ATOM 645 C C . ARG A 1 87 ? 4.395 -1.459 -10.461 1.00 91.94 87 ARG A C 1
ATOM 647 O O . ARG A 1 87 ? 5.529 -1.011 -10.281 1.00 91.94 87 ARG A O 1
ATOM 654 N N . TYR A 1 88 ? 4.049 -2.687 -10.097 1.00 91.81 88 TYR A N 1
ATOM 655 C CA . TYR A 1 88 ? 4.993 -3.649 -9.535 1.00 91.81 88 TYR A CA 1
ATOM 656 C C . TYR A 1 88 ? 4.760 -5.046 -10.104 1.00 91.81 88 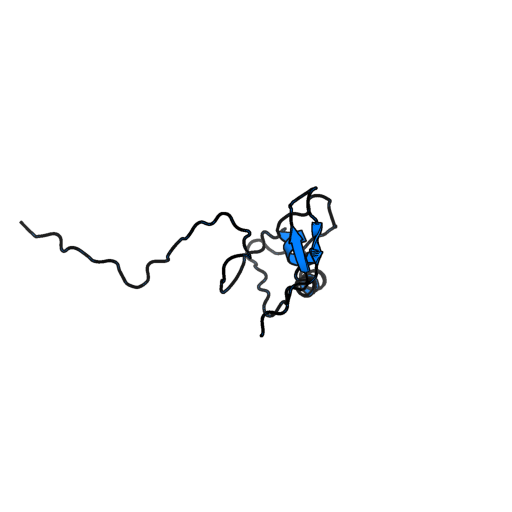TYR A C 1
ATOM 658 O O . TYR A 1 88 ? 3.742 -5.322 -10.741 1.00 91.81 88 TYR A O 1
ATOM 666 N N . ARG A 1 89 ? 5.727 -5.924 -9.850 1.00 90.62 89 ARG A N 1
ATOM 667 C CA . ARG A 1 89 ? 5.618 -7.373 -10.006 1.00 90.62 89 ARG A CA 1
ATOM 668 C C . ARG A 1 89 ? 6.270 -8.063 -8.814 1.00 90.62 89 ARG A C 1
ATOM 670 O O . ARG A 1 89 ? 7.091 -7.459 -8.128 1.00 90.62 89 ARG A O 1
ATOM 677 N N . GLY A 1 90 ? 5.942 -9.334 -8.620 1.00 89.06 90 GLY A N 1
ATOM 678 C CA . GLY A 1 90 ? 6.462 -10.111 -7.499 1.00 89.06 90 GLY A CA 1
ATOM 679 C C . GLY A 1 90 ? 5.858 -9.697 -6.157 1.00 89.06 90 GLY A C 1
ATOM 680 O O . GLY A 1 90 ? 4.979 -8.840 -6.083 1.00 89.06 90 GLY A O 1
ATOM 681 N N . TYR A 1 91 ? 6.305 -10.368 -5.104 1.00 87.00 91 TYR A N 1
ATOM 682 C CA . TYR A 1 91 ? 5.812 -10.226 -3.736 1.00 87.00 91 TYR A CA 1
ATOM 683 C C . TYR A 1 91 ? 6.923 -10.679 -2.777 1.00 87.00 91 TYR A C 1
ATOM 685 O O . TYR A 1 91 ? 7.762 -11.495 -3.171 1.00 87.00 91 TYR A O 1
ATOM 693 N N . LEU A 1 92 ? 6.946 -10.181 -1.536 1.00 86.19 92 LEU A N 1
ATOM 694 C CA . LEU A 1 92 ? 8.051 -10.421 -0.596 1.00 86.19 92 LEU A CA 1
ATOM 695 C C . LEU A 1 92 ? 9.421 -10.099 -1.239 1.00 86.19 92 LEU A C 1
ATOM 697 O O . LEU A 1 92 ? 9.627 -9.019 -1.789 1.00 86.19 92 LEU A O 1
ATOM 701 N N . ASN A 1 93 ? 10.346 -11.062 -1.209 1.00 84.94 93 ASN A N 1
ATOM 702 C CA . ASN A 1 93 ? 11.724 -10.927 -1.677 1.00 84.94 93 ASN A CA 1
ATOM 703 C C . ASN A 1 93 ? 11.852 -10.735 -3.197 1.00 84.94 93 ASN A C 1
ATOM 705 O O . ASN A 1 93 ? 12.879 -10.237 -3.650 1.00 84.94 93 ASN A O 1
ATOM 709 N N . ASP A 1 94 ? 10.830 -11.105 -3.974 1.00 88.19 94 ASP A N 1
ATOM 710 C CA . ASP A 1 94 ? 10.829 -10.955 -5.435 1.00 88.19 94 ASP A CA 1
ATOM 711 C C . ASP A 1 94 ? 10.111 -9.677 -5.892 1.00 88.19 94 ASP A C 1
ATOM 713 O O . ASP A 1 94 ? 9.913 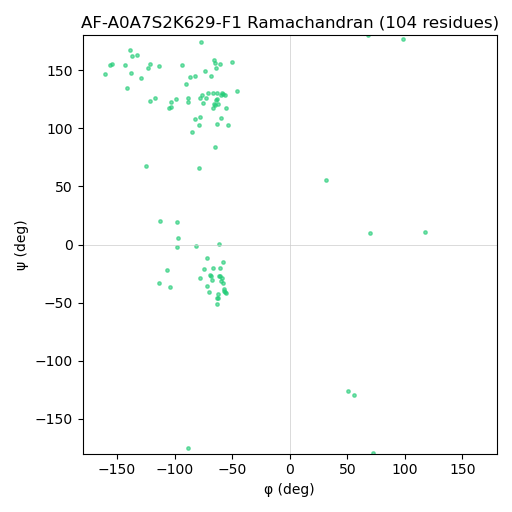-9.472 -7.094 1.00 88.19 94 ASP A O 1
ATOM 717 N N . PHE A 1 95 ? 9.697 -8.818 -4.953 1.00 88.69 95 PHE A N 1
ATOM 718 C CA . PHE A 1 95 ? 9.078 -7.540 -5.273 1.00 88.69 95 PHE A CA 1
ATOM 719 C C . PHE A 1 95 ? 10.006 -6.674 -6.128 1.00 88.69 95 PHE A C 1
ATOM 721 O O . PHE A 1 95 ? 11.170 -6.435 -5.798 1.00 88.69 95 PHE A O 1
ATOM 728 N N . GLN A 1 96 ? 9.466 -6.163 -7.231 1.00 90.62 96 GLN A N 1
ATOM 729 C CA . GLN A 1 96 ? 10.179 -5.289 -8.147 1.00 90.62 96 GLN A CA 1
ATOM 730 C C . GLN A 1 96 ? 9.259 -4.192 -8.667 1.00 90.62 96 GLN A C 1
ATOM 732 O O . GLN A 1 96 ? 8.146 -4.449 -9.132 1.00 90.62 96 GLN A O 1
ATOM 737 N N . TYR A 1 97 ? 9.779 -2.966 -8.671 1.00 91.94 97 TYR A N 1
ATOM 738 C CA . TYR A 1 97 ? 9.179 -1.856 -9.397 1.00 91.94 97 TYR A CA 1
ATOM 739 C C . TYR A 1 97 ? 9.098 -2.185 -10.895 1.00 91.94 97 TYR A C 1
ATOM 741 O O . TYR A 1 97 ? 10.089 -2.583 -11.508 1.00 91.94 97 TYR A O 1
ATOM 749 N N . ALA A 1 98 ? 7.914 -2.016 -11.484 1.00 93.94 98 ALA A N 1
ATOM 750 C CA . ALA A 1 98 ? 7.618 -2.363 -12.875 1.00 93.94 98 ALA A CA 1
ATOM 751 C C . ALA A 1 98 ? 7.350 -1.127 -13.756 1.00 93.94 98 ALA A C 1
ATOM 753 O O . ALA A 1 98 ? 6.747 -1.241 -14.822 1.00 93.94 98 ALA A O 1
ATOM 754 N N . GLY A 1 99 ? 7.805 0.052 -13.324 1.00 94.81 99 GLY A N 1
ATOM 755 C CA . GLY A 1 99 ? 7.627 1.310 -14.048 1.00 94.81 99 GLY A CA 1
ATOM 756 C C . GLY A 1 99 ? 6.455 2.150 -13.532 1.00 94.81 99 GLY A C 1
ATOM 757 O O . GLY A 1 99 ? 5.730 1.722 -12.628 1.00 94.81 99 GLY A O 1
ATOM 758 N N . PRO A 1 100 ? 6.264 3.354 -14.097 1.00 94.06 100 PRO A N 1
ATOM 759 C CA . PRO A 1 100 ? 5.181 4.232 -13.688 1.00 94.06 100 PRO A CA 1
ATOM 760 C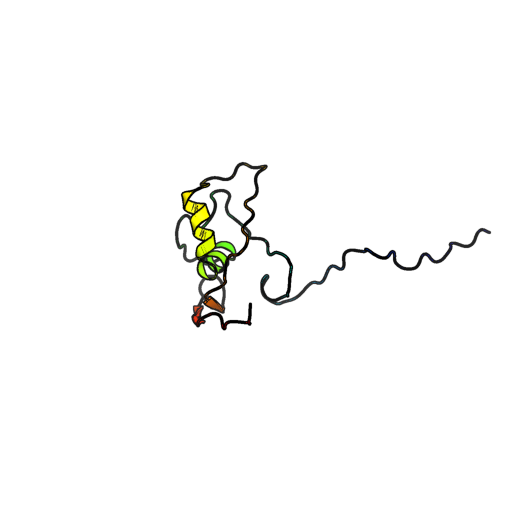 C . PRO A 1 100 ? 3.830 3.589 -14.008 1.00 94.06 100 PRO A C 1
ATOM 762 O O . PRO A 1 100 ? 3.707 2.785 -14.944 1.00 94.06 100 PRO A O 1
ATOM 765 N N . GLN A 1 101 ? 2.822 3.946 -13.218 1.00 90.75 101 GLN A N 1
ATOM 766 C CA . GLN A 1 101 ? 1.435 3.713 -13.580 1.00 90.75 101 GLN A CA 1
ATOM 767 C C . GLN A 1 101 ? 1.139 4.523 -14.842 1.00 90.75 101 GLN A C 1
ATOM 769 O O . GLN A 1 101 ? 1.380 5.728 -14.892 1.00 90.75 101 GLN A O 1
ATOM 774 N N . GLU A 1 102 ? 0.655 3.845 -15.875 1.00 85.06 102 GLU A N 1
ATOM 775 C CA . GLU A 1 102 ? 0.171 4.523 -17.071 1.00 85.06 102 GLU A CA 1
ATOM 776 C C . GLU A 1 102 ? -1.140 5.219 -16.703 1.00 85.06 102 GLU A C 1
ATOM 778 O O . GLU A 1 102 ? -2.005 4.617 -16.060 1.00 85.06 102 GLU A O 1
ATOM 783 N N . SER A 1 103 ? -1.258 6.500 -17.049 1.00 68.69 103 SER A N 1
ATOM 784 C CA . SER A 1 103 ? -2.490 7.255 -16.859 1.00 68.69 103 SER A CA 1
ATOM 785 C C . SER A 1 103 ? -3.582 6.615 -17.712 1.00 68.69 103 SER A C 1
ATOM 787 O O . SER A 1 103 ? -3.594 6.786 -18.930 1.00 68.69 103 SER A O 1
ATOM 789 N N . GLY A 1 104 ? -4.480 5.862 -17.079 1.00 59.84 104 GLY A N 1
ATOM 790 C CA . GLY A 1 104 ? -5.843 5.771 -17.582 1.00 59.84 104 GLY A CA 1
ATOM 791 C C . GLY A 1 104 ? -6.461 7.152 -17.404 1.00 59.84 104 GLY A C 1
ATOM 792 O O . GLY A 1 104 ? -6.275 7.748 -16.345 1.00 59.84 104 GLY A O 1
ATOM 793 N N . GLU A 1 105 ? -7.072 7.687 -18.457 1.00 43.72 105 GLU A N 1
ATOM 794 C CA . GLU A 1 105 ? -7.803 8.957 -18.424 1.00 43.72 105 GLU A CA 1
ATOM 795 C C . GLU A 1 105 ? -8.721 9.000 -17.186 1.00 43.72 105 GLU A C 1
ATOM 797 O O . GLU A 1 105 ? -9.383 8.004 -16.887 1.00 43.72 105 GLU A O 1
ATOM 802 N N . GLU A 1 106 ? -8.660 10.116 -16.446 1.00 39.97 106 GLU A N 1
ATOM 803 C CA . GLU A 1 106 ? -9.450 10.387 -15.229 1.00 39.97 106 GLU A CA 1
ATOM 804 C C . GLU A 1 106 ? -10.961 10.207 -15.433 1.00 39.97 106 GLU A C 1
ATOM 806 O O . GLU A 1 106 ? -11.485 10.650 -16.483 1.00 39.97 106 GLU A O 1
#

Organism: NCBI:txid1333877

Mean predicted aligned error: 9.93 Å

Radius of gyration: 19.25 Å; Cα contacts (8 Å, |Δi|>4): 92; chains: 1; bounding box: 62×43×36 Å

Sequence (106 aa):
SGRIGDRGPRPGGACMRVHSGAMESPTADAFVNFANQNFGYGKFIGSCTQEEILQMCCPEMNVGLLLYGAMPDESVVLVHGCRRYSRYRGYLNDFQYAGPQESGEE

InterPro domains:
  IPR007724 Poly(ADP-ribose) glycohydrolase [PTHR12837] (20-102)
  IPR046372 Poly (ADP-ribose) glycohydrolase (PARG), catalytic domain [PF05028] (20-101)

Foldseek 3Di:
DDDDPDDDDDPPPDDDDDDPDDQPPDDDPDGDAPADQQGADPDPDLQQARRNVVCVQFVVSCVVNVPPTGHDPPDDDDDPPTDGFWDWDDGRNPIDTPHTDDDDDD

Solvent-accessible surface area (backbone atoms only — not comparable to full-atom values): 7234 Å² total; per-residue (Å²): 141,78,80,82,73,85,75,69,85,66,91,82,69,84,83,86,79,90,76,92,68,62,87,81,68,61,94,65,98,73,82,82,73,76,62,55,57,45,45,61,74,94,56,97,54,76,58,44,43,73,40,51,50,50,40,67,21,20,56,68,58,53,58,51,44,82,73,59,43,65,56,56,94,93,58,82,88,88,86,77,92,66,58,66,55,42,36,69,43,74,54,34,86,59,51,39,83,61,50,68,43,76,84,70,84,132

Secondary structure (DSSP, 8-state):
-------PPPTT-------SS-TTSS--S-------SBSS-SS--TT--HHHHHHHH-GGGGHHHHHH-BPPTT------SPPP-EEEE--GGG-EEEEEPP----

Nearest PDB structures (foldseek):
  7kg0-assembly1_A  TM=9.080E-01  e=5.246E-03  Homo sapiens
  4na0-assembly2_B  TM=8.044E-01  e=2.721E-03  Mus musculus
  7kg1-assembly1_A  TM=7.976E-01  e=4.913E-03  Homo sapiens
  4na0-assembly3_C  TM=7.941E-01  e=7.780E-03  Mus musculus
  4n9z-assembly2_B  TM=7.460E-01  e=5.603E-03  Mus musculus

pLDDT: mean 78.88, std 15.01, range [39.69, 94.81]